Protein AF-A0A842YHB5-F1 (afdb_monomer)

Secondary structure (DSSP, 8-state):
--HHHHHHHHHHHHHHHHHHHHHHGGGSTTHHHHHHHHHHHHHHHHHHHHHHHHHHHHTT-TTSHHHHHH--TT--HHHHHHGGG-HHHHHHHHHHHHHHHHHHHHHHHHTT---HHHHHHHHHHHHHHHHHHHHHHHHS--

Foldseek 3Di:
DDLLVVLQVQLLVLLQVLLVLLVCVVVDDPSLVSSLVSLVSSQVSLVVSLVVLLVCLVVQVVVDVLNVVQDDPPDDPVSSVVSCCPDLVSVLSVLSNVLSVVLNVLSVVCPPVPDSVSSVVSSVSSVVSSVVSVVSVVVVPD

Nearest PDB structures (foldseek):
  6zmq-assembly1_A  TM=8.550E-01  e=1.430E-02  Thermus thermophilus HB27
  8tn1-assembly1_B  TM=4.504E-01  e=2.612E+00  synthetic construct
  8tn6-assembly1_C 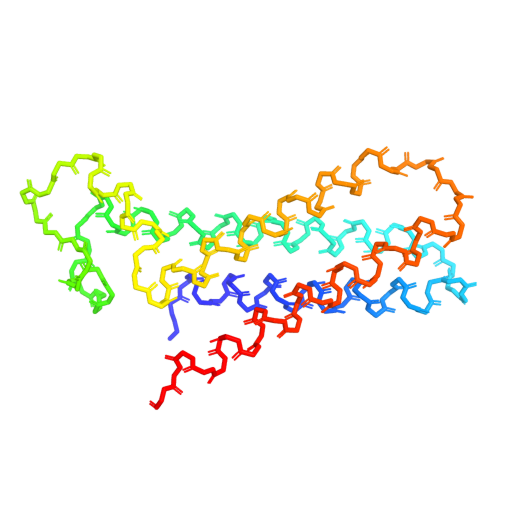 TM=4.687E-01  e=7.630E+00  synthetic construct

Radius of gyration: 16.78 Å; Cα contacts (8 Å, |Δi|>4): 148; chains: 1; bounding box: 41×29×51 Å

pLDDT: mean 88.19, std 8.68, range [39.5, 97.62]

Mean predicted aligned error: 4.81 Å

Sequence (142 aa):
MDIGTILLIAAIGAGILDTIILLVGPRLENYDRYSFITSLTSFFTSVGALLWMGTLIFMNQFQYEYITQVTNVEASWLLKISALWAGQSGSLVFWTFLSFTIYFGYRLVSRGYEDDKLVYRASILMGMASVLIAVNALIADP

Solvent-accessible surface area (backbone atoms only — not comparable to full-atom values): 7455 Å² total; per-residue (Å²): 134,56,73,38,57,54,25,42,51,50,12,45,52,25,28,48,51,23,21,51,38,45,73,51,21,96,79,43,87,68,29,68,61,55,29,51,52,25,37,50,48,15,28,54,26,17,48,49,19,43,50,47,53,45,51,40,54,77,65,63,47,60,88,39,69,71,41,56,74,57,52,62,92,86,54,52,73,69,54,57,56,53,34,52,47,38,66,70,71,25,32,51,44,41,52,50,28,52,54,34,46,54,49,40,53,49,52,64,72,47,58,91,61,93,43,74,68,57,48,53,51,49,25,51,55,39,37,52,51,33,49,55,51,51,52,51,56,62,64,70,64,126

Structure (mmCIF, N/CA/C/O backbone):
data_AF-A0A842YHB5-F1
#
_entry.id   AF-A0A842YHB5-F1
#
loop_
_atom_site.group_PDB
_atom_s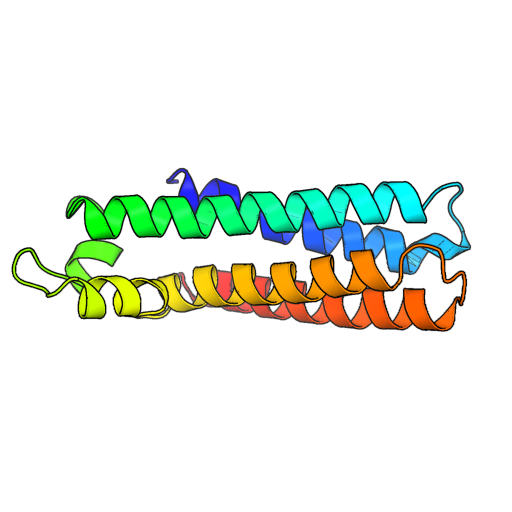ite.id
_atom_site.type_symbol
_atom_site.label_atom_id
_atom_site.label_alt_id
_atom_site.label_comp_id
_atom_site.label_asym_id
_atom_site.label_entity_id
_atom_site.label_seq_id
_atom_site.pdbx_PDB_ins_code
_atom_site.Cartn_x
_atom_site.Cartn_y
_atom_site.Cartn_z
_atom_site.occupancy
_atom_site.B_iso_or_equiv
_atom_site.auth_seq_id
_atom_site.auth_comp_id
_atom_site.auth_asym_id
_atom_site.auth_atom_id
_atom_site.pdbx_PDB_model_num
ATOM 1 N N . MET A 1 1 ? -18.422 -8.917 -0.692 1.00 61.88 1 MET A N 1
ATOM 2 C CA . MET A 1 1 ? -17.167 -8.186 -0.960 1.00 61.88 1 MET A CA 1
ATOM 3 C C . MET A 1 1 ? -17.441 -6.715 -0.745 1.00 61.88 1 MET A C 1
ATOM 5 O O . MET A 1 1 ? -18.375 -6.199 -1.348 1.00 61.88 1 MET A O 1
ATOM 9 N N . ASP A 1 2 ? -16.709 -6.077 0.158 1.00 85.88 2 ASP A N 1
ATOM 10 C CA . ASP A 1 2 ? -16.810 -4.638 0.391 1.00 85.88 2 ASP A CA 1
ATOM 11 C C . ASP A 1 2 ? -15.948 -3.863 -0.627 1.00 85.88 2 ASP A C 1
ATOM 13 O O . ASP A 1 2 ? -15.119 -4.434 -1.342 1.00 85.88 2 ASP A O 1
ATOM 17 N N . ILE A 1 3 ? -16.156 -2.548 -0.717 1.00 89.94 3 ILE A N 1
ATOM 18 C CA . ILE A 1 3 ? -15.405 -1.682 -1.639 1.00 89.94 3 ILE A CA 1
ATOM 19 C C . ILE A 1 3 ? -13.903 -1.713 -1.317 1.00 89.94 3 ILE A C 1
ATOM 21 O O . ILE A 1 3 ? -13.084 -1.721 -2.236 1.00 89.94 3 ILE A O 1
ATOM 25 N N . GLY A 1 4 ? -13.536 -1.796 -0.033 1.00 89.56 4 GLY A N 1
ATOM 26 C CA . GLY A 1 4 ? -12.145 -1.890 0.411 1.00 89.56 4 GLY A CA 1
ATOM 27 C C . GLY A 1 4 ? -11.426 -3.110 -0.159 1.00 89.56 4 GLY A C 1
ATOM 28 O O . GLY A 1 4 ? -10.348 -2.966 -0.736 1.00 89.56 4 GLY A O 1
ATOM 29 N N . THR A 1 5 ? -12.046 -4.290 -0.092 1.00 89.00 5 THR A N 1
ATOM 30 C CA . THR A 1 5 ? -11.478 -5.524 -0.658 1.00 89.00 5 THR A CA 1
ATOM 31 C C . THR A 1 5 ? -11.315 -5.431 -2.173 1.00 89.00 5 THR A C 1
ATOM 33 O O . THR A 1 5 ? -10.283 -5.835 -2.704 1.00 89.00 5 THR A O 1
ATOM 36 N N . ILE A 1 6 ? -12.290 -4.859 -2.891 1.00 92.38 6 ILE A N 1
ATOM 37 C CA . ILE A 1 6 ? -12.199 -4.687 -4.352 1.00 92.38 6 ILE A CA 1
ATOM 38 C C . ILE A 1 6 ? -11.009 -3.791 -4.718 1.00 92.38 6 ILE A C 1
ATOM 40 O O . ILE A 1 6 ? -10.242 -4.117 -5.625 1.00 92.38 6 ILE A O 1
ATOM 44 N N . LEU A 1 7 ? -10.832 -2.683 -3.996 1.00 94.12 7 LEU A N 1
ATOM 45 C CA . LEU A 1 7 ? -9.710 -1.767 -4.194 1.00 94.12 7 LEU A CA 1
ATOM 46 C C . LEU A 1 7 ? -8.366 -2.435 -3.878 1.00 94.12 7 LEU A C 1
ATOM 48 O O . LEU A 1 7 ? -7.408 -2.252 -4.626 1.00 94.12 7 LEU A O 1
ATOM 52 N N . LEU A 1 8 ? -8.301 -3.253 -2.826 1.00 91.62 8 LEU A N 1
ATOM 53 C CA . LEU A 1 8 ? -7.093 -3.997 -2.473 1.00 91.62 8 LEU A CA 1
ATOM 54 C C . LEU A 1 8 ? -6.722 -5.034 -3.547 1.00 91.62 8 LEU A C 1
ATOM 56 O O . LEU A 1 8 ? -5.566 -5.102 -3.962 1.00 91.62 8 LEU A O 1
ATOM 60 N N . ILE A 1 9 ? -7.699 -5.794 -4.052 1.00 91.81 9 ILE A N 1
ATOM 61 C CA . ILE A 1 9 ? -7.493 -6.756 -5.147 1.00 91.81 9 ILE A CA 1
ATOM 62 C C . ILE A 1 9 ? -7.022 -6.036 -6.413 1.00 91.81 9 ILE A C 1
ATOM 64 O O . ILE A 1 9 ? -6.076 -6.486 -7.060 1.00 91.81 9 ILE A O 1
ATOM 68 N N . ALA A 1 10 ? -7.638 -4.901 -6.752 1.00 93.94 10 ALA A N 1
ATOM 69 C CA . ALA A 1 10 ? -7.216 -4.088 -7.888 1.00 93.94 10 ALA A CA 1
ATOM 70 C C . ALA A 1 10 ? -5.771 -3.587 -7.725 1.00 93.94 10 ALA A C 1
ATOM 72 O O . ALA A 1 10 ? -5.010 -3.608 -8.694 1.00 93.94 10 ALA A O 1
ATOM 73 N N . ALA A 1 11 ? -5.373 -3.205 -6.507 1.00 93.44 11 ALA A N 1
ATOM 74 C CA . ALA A 1 11 ? -4.018 -2.757 -6.215 1.00 93.44 11 ALA A CA 1
ATOM 75 C C . ALA A 1 11 ? -2.984 -3.864 -6.441 1.00 93.44 11 ALA A C 1
ATOM 77 O O . ALA A 1 11 ? -2.000 -3.662 -7.154 1.00 93.44 11 ALA A O 1
ATOM 78 N N . ILE A 1 12 ? -3.236 -5.048 -5.877 1.00 91.81 12 ILE A N 1
ATOM 79 C CA . ILE A 1 12 ? -2.360 -6.217 -6.016 1.00 91.81 12 ILE A CA 1
ATOM 80 C C . ILE A 1 12 ? -2.293 -6.659 -7.481 1.00 91.81 12 ILE A C 1
ATOM 82 O O . ILE A 1 12 ? -1.205 -6.866 -8.013 1.00 91.81 12 ILE A O 1
ATOM 86 N N . GLY A 1 13 ? -3.441 -6.748 -8.160 1.00 93.06 13 GLY A N 1
ATOM 87 C CA . GLY A 1 13 ? -3.512 -7.122 -9.571 1.00 93.06 13 GLY A CA 1
ATOM 88 C C . GLY A 1 13 ? -2.721 -6.170 -10.468 1.00 93.06 13 GLY A C 1
ATOM 89 O O . GLY A 1 13 ? -1.931 -6.620 -11.297 1.00 93.06 13 GLY A O 1
ATOM 90 N N . ALA A 1 14 ? -2.860 -4.858 -10.261 1.00 94.31 14 ALA A N 1
ATOM 91 C CA . ALA A 1 14 ? -2.082 -3.858 -10.987 1.00 94.31 14 ALA A CA 1
ATOM 92 C C . ALA A 1 14 ? -0.573 -3.963 -10.699 1.00 94.31 14 ALA A C 1
ATOM 94 O O . ALA A 1 14 ? 0.225 -3.824 -11.624 1.00 94.31 14 ALA A O 1
ATOM 95 N N . GLY A 1 15 ? -0.171 -4.269 -9.460 1.00 92.38 15 GLY A N 1
ATOM 96 C CA . GLY A 1 15 ? 1.239 -4.469 -9.112 1.00 92.38 15 GLY A CA 1
ATOM 97 C C . GLY A 1 15 ? 1.861 -5.732 -9.715 1.00 92.38 15 GLY A C 1
ATOM 98 O O . GLY A 1 15 ? 3.004 -5.710 -10.182 1.00 92.38 15 GLY A O 1
ATOM 99 N N . ILE A 1 16 ? 1.092 -6.820 -9.806 1.00 92.38 16 ILE A N 1
ATOM 100 C CA . ILE A 1 16 ? 1.510 -8.037 -10.516 1.00 92.38 16 ILE A CA 1
ATOM 101 C C . ILE A 1 16 ? 1.673 -7.745 -12.012 1.00 92.38 16 ILE A C 1
ATOM 103 O O . ILE A 1 16 ? 2.686 -8.123 -12.602 1.00 92.38 16 ILE A O 1
ATOM 107 N N . LEU A 1 17 ? 0.717 -7.038 -12.623 1.00 93.06 17 LEU A N 1
ATOM 108 C CA . LEU A 1 17 ? 0.814 -6.630 -14.027 1.00 93.06 17 LEU A CA 1
ATOM 109 C C . LEU A 1 17 ? 2.042 -5.750 -14.277 1.00 93.06 17 LEU A C 1
ATOM 111 O O . LEU A 1 17 ? 2.772 -5.994 -15.235 1.00 93.06 17 LEU A O 1
ATOM 115 N N . ASP A 1 18 ? 2.312 -4.786 -13.397 1.00 92.38 18 ASP A N 1
ATOM 116 C CA . ASP A 1 18 ? 3.500 -3.935 -13.476 1.00 92.38 18 ASP A CA 1
ATOM 117 C C . ASP A 1 18 ? 4.802 -4.750 -13.427 1.00 92.38 18 ASP A C 1
ATOM 119 O O . ASP A 1 18 ? 5.707 -4.560 -14.240 1.00 92.38 18 ASP A O 1
ATOM 123 N N . THR A 1 19 ? 4.860 -5.734 -12.528 1.00 90.69 19 THR A N 1
ATOM 124 C CA . THR A 1 19 ? 5.990 -6.666 -12.423 1.00 90.69 19 THR A CA 1
ATOM 125 C C . THR A 1 19 ? 6.217 -7.408 -13.741 1.00 90.69 19 THR A C 1
ATOM 127 O O . THR A 1 19 ? 7.346 -7.479 -14.225 1.00 90.69 19 THR A O 1
ATOM 130 N N . ILE A 1 20 ? 5.150 -7.933 -14.351 1.00 90.88 20 ILE A N 1
ATOM 131 C CA . ILE A 1 20 ? 5.227 -8.643 -15.636 1.00 90.88 20 ILE A CA 1
ATOM 132 C C . ILE A 1 20 ? 5.713 -7.700 -16.743 1.00 90.88 20 ILE A C 1
ATOM 134 O O . ILE A 1 20 ? 6.606 -8.069 -17.507 1.00 90.88 20 ILE A O 1
ATOM 138 N N . ILE A 1 21 ? 5.172 -6.478 -16.811 1.00 90.50 21 ILE A N 1
ATOM 139 C CA . ILE A 1 21 ? 5.576 -5.475 -17.804 1.00 90.50 21 ILE A CA 1
ATOM 140 C C . ILE A 1 21 ? 7.064 -5.161 -17.673 1.00 90.50 21 ILE A C 1
ATOM 142 O O . ILE A 1 21 ? 7.743 -5.091 -18.688 1.00 90.50 21 ILE A O 1
ATOM 146 N N . LEU A 1 22 ? 7.596 -5.014 -16.459 1.00 88.44 22 LEU A N 1
ATOM 147 C CA . LEU A 1 22 ? 9.016 -4.716 -16.261 1.00 88.44 22 LEU A CA 1
ATOM 148 C C . LEU A 1 22 ? 9.932 -5.908 -16.564 1.00 88.44 22 LEU A C 1
ATOM 150 O O . LEU A 1 22 ? 11.022 -5.712 -17.096 1.00 88.44 22 LEU A O 1
ATOM 154 N N . LEU A 1 23 ? 9.493 -7.140 -16.288 1.00 87.19 23 LEU A N 1
ATOM 155 C CA . LEU A 1 23 ? 10.252 -8.352 -16.624 1.00 87.19 23 LEU A CA 1
ATOM 156 C C . LEU A 1 23 ? 10.348 -8.583 -18.138 1.00 87.19 23 LEU A C 1
ATOM 158 O O . LEU A 1 23 ? 11.376 -9.041 -18.637 1.00 87.19 23 LEU A O 1
ATOM 162 N N . VAL A 1 24 ? 9.277 -8.277 -18.874 1.00 86.69 24 VAL A N 1
ATOM 163 C CA . VAL A 1 24 ? 9.228 -8.404 -20.342 1.00 86.69 24 VAL A CA 1
ATOM 164 C C . VAL A 1 24 ? 9.686 -7.111 -21.035 1.00 86.69 24 VAL A C 1
ATOM 166 O O . VAL A 1 24 ? 10.022 -7.129 -22.218 1.00 86.69 24 VAL A O 1
ATOM 169 N N . GLY A 1 25 ? 9.756 -6.006 -20.292 1.00 76.56 25 GLY A N 1
ATOM 170 C CA . GLY A 1 25 ? 9.909 -4.625 -20.751 1.00 76.56 25 GLY A CA 1
ATOM 171 C C . GLY A 1 25 ? 10.996 -4.373 -21.790 1.00 76.5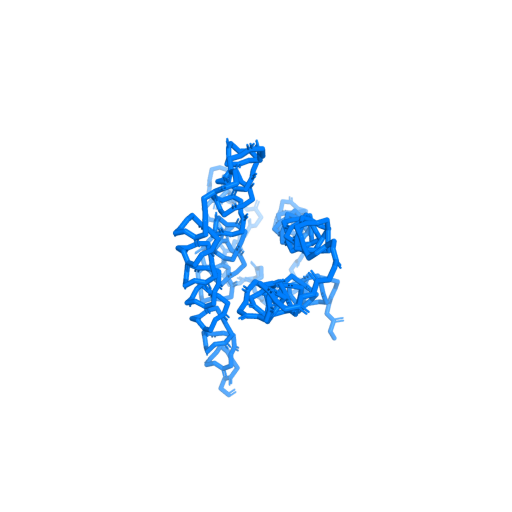6 25 GLY A C 1
ATOM 172 O O . GLY A 1 25 ? 10.681 -3.758 -22.806 1.00 76.56 25 GLY A O 1
ATOM 173 N N . PRO A 1 26 ? 12.219 -4.926 -21.654 1.00 72.12 26 PRO A N 1
ATOM 174 C CA . PRO A 1 26 ? 13.267 -4.764 -22.667 1.00 72.12 26 PRO A CA 1
ATOM 175 C C . PRO A 1 26 ? 12.892 -5.280 -24.070 1.00 72.12 26 PRO A C 1
ATOM 177 O O . PRO A 1 26 ? 13.601 -5.017 -25.036 1.00 72.12 26 PRO A O 1
ATOM 180 N N . ARG A 1 27 ? 11.798 -6.045 -24.197 1.00 77.69 27 ARG A N 1
ATOM 181 C CA . ARG A 1 27 ? 11.278 -6.609 -25.454 1.00 77.69 27 ARG A CA 1
ATOM 182 C C . ARG A 1 27 ? 10.008 -5.912 -25.959 1.00 77.69 27 ARG A C 1
ATOM 184 O O . ARG A 1 27 ? 9.490 -6.311 -26.998 1.00 77.69 27 ARG A O 1
ATOM 191 N N . LEU A 1 28 ? 9.477 -4.931 -25.226 1.00 77.81 28 LEU A N 1
ATOM 192 C CA . LEU A 1 28 ? 8.207 -4.262 -25.518 1.00 77.81 28 LEU A CA 1
ATOM 193 C C . LEU A 1 28 ? 8.431 -2.782 -25.825 1.00 77.81 28 LEU A C 1
ATOM 195 O O . LEU A 1 28 ? 9.071 -2.056 -25.067 1.00 77.81 28 LEU A O 1
ATOM 199 N N . GLU A 1 29 ? 7.834 -2.307 -26.913 1.00 80.75 29 GLU A N 1
ATOM 200 C CA . GLU A 1 29 ? 7.824 -0.882 -27.225 1.00 80.75 29 GLU A CA 1
ATOM 201 C C . GLU A 1 29 ? 6.971 -0.124 -26.191 1.00 80.75 29 GLU A C 1
ATOM 203 O O . GLU A 1 29 ? 5.867 -0.550 -25.843 1.00 80.75 29 GLU A O 1
ATOM 208 N N . ASN A 1 30 ? 7.468 1.012 -25.692 1.00 84.50 30 ASN A N 1
ATOM 209 C CA . ASN A 1 30 ? 6.781 1.863 -24.708 1.00 84.50 30 ASN A CA 1
ATOM 210 C C . ASN A 1 30 ? 6.469 1.200 -23.345 1.00 84.50 30 ASN A C 1
ATOM 212 O O . ASN A 1 30 ? 5.571 1.663 -22.634 1.00 84.50 30 ASN A O 1
ATOM 216 N N . TYR A 1 31 ? 7.204 0.154 -22.944 1.00 86.75 31 TYR A N 1
ATOM 217 C CA . TYR A 1 31 ? 6.973 -0.547 -21.669 1.00 86.75 31 TYR A CA 1
ATOM 218 C C . TYR A 1 31 ? 7.014 0.381 -20.444 1.00 86.75 31 TYR A C 1
ATOM 220 O O . TYR A 1 31 ? 6.231 0.189 -19.515 1.00 86.75 31 TYR A O 1
ATOM 228 N N . ASP A 1 32 ? 7.866 1.414 -20.455 1.00 85.69 32 ASP A N 1
ATOM 229 C CA . ASP A 1 32 ? 7.981 2.369 -19.348 1.00 85.69 32 ASP A CA 1
ATOM 230 C C . ASP A 1 32 ? 6.657 3.097 -19.079 1.00 85.69 32 ASP A C 1
ATOM 232 O O . ASP A 1 32 ? 6.232 3.232 -17.931 1.00 85.69 32 ASP A O 1
ATOM 236 N N . ARG A 1 33 ? 5.941 3.488 -20.143 1.00 88.38 33 ARG A N 1
ATOM 237 C CA . ARG A 1 33 ? 4.635 4.146 -20.027 1.00 88.38 33 ARG A CA 1
ATOM 238 C C . ARG A 1 33 ? 3.590 3.207 -19.440 1.00 88.38 33 ARG A C 1
ATOM 240 O O . ARG A 1 33 ? 2.824 3.629 -18.575 1.00 88.38 33 ARG A O 1
ATOM 247 N N . TYR A 1 34 ? 3.541 1.961 -19.910 1.00 90.75 34 TYR A N 1
ATOM 248 C CA . TYR A 1 34 ? 2.594 0.973 -19.394 1.00 90.75 34 TYR A CA 1
ATOM 249 C C . TYR A 1 34 ? 2.871 0.661 -17.924 1.00 90.75 34 TYR A C 1
ATOM 251 O O . TYR A 1 34 ? 1.945 0.738 -17.122 1.00 90.75 34 TYR A O 1
ATOM 259 N N . SER A 1 35 ? 4.139 0.436 -17.569 1.00 90.06 35 SER A N 1
ATOM 260 C CA . SER A 1 35 ? 4.571 0.224 -16.185 1.00 90.06 35 SER A CA 1
ATOM 261 C C . SER A 1 35 ? 4.236 1.422 -15.287 1.00 90.06 35 SER A C 1
ATOM 263 O O . SER A 1 35 ? 3.727 1.296 -14.170 1.00 90.06 35 SER A O 1
ATOM 265 N N . PHE A 1 36 ? 4.451 2.641 -15.783 1.00 90.62 36 PHE A N 1
ATOM 266 C CA . PHE A 1 36 ? 4.094 3.842 -15.039 1.00 90.62 36 PHE A CA 1
ATOM 267 C C . PHE A 1 36 ? 2.585 3.926 -14.766 1.00 90.62 36 PHE A C 1
ATOM 269 O O . PHE A 1 36 ? 2.177 4.267 -13.660 1.00 90.62 36 PHE A O 1
ATOM 276 N N . ILE A 1 37 ? 1.742 3.589 -15.746 1.00 93.50 37 ILE A N 1
ATOM 277 C CA . ILE A 1 37 ? 0.285 3.582 -15.561 1.00 93.50 37 ILE A CA 1
ATOM 278 C C . ILE A 1 37 ? -0.127 2.501 -14.558 1.00 93.50 37 ILE A C 1
ATOM 280 O O . ILE A 1 37 ? -0.897 2.794 -13.649 1.00 93.50 37 ILE A O 1
ATOM 284 N N . THR A 1 38 ? 0.399 1.279 -14.668 1.00 93.69 38 THR A N 1
ATOM 285 C CA . THR A 1 38 ? 0.053 0.186 -13.747 1.00 93.69 38 THR A CA 1
ATOM 286 C C . THR A 1 38 ? 0.512 0.459 -12.317 1.00 93.69 38 THR A C 1
ATOM 288 O O . THR A 1 38 ? -0.264 0.245 -11.386 1.00 93.69 38 THR A O 1
ATOM 291 N N . SER A 1 39 ? 1.711 1.018 -12.129 1.00 92.62 39 SER A N 1
ATOM 292 C CA . SER A 1 39 ? 2.213 1.434 -10.809 1.00 92.62 39 SER A CA 1
ATOM 293 C C . SER A 1 39 ? 1.410 2.592 -10.197 1.00 92.62 39 SER A C 1
ATOM 295 O O . SER A 1 39 ? 1.150 2.612 -8.991 1.00 92.62 39 SER A O 1
ATOM 297 N N . LEU A 1 40 ? 0.949 3.535 -11.025 1.00 95.44 40 LEU A N 1
ATOM 298 C CA . LEU A 1 40 ? 0.031 4.597 -10.612 1.00 95.44 40 LEU A CA 1
ATOM 299 C C . LEU A 1 40 ? -1.322 4.020 -10.171 1.00 95.44 40 LEU A C 1
ATOM 301 O O . LEU A 1 40 ? -1.872 4.422 -9.144 1.00 95.44 40 LEU A O 1
ATOM 305 N N . THR A 1 41 ? -1.856 3.060 -10.932 1.00 96.31 41 THR A N 1
ATOM 306 C CA . THR A 1 41 ? -3.106 2.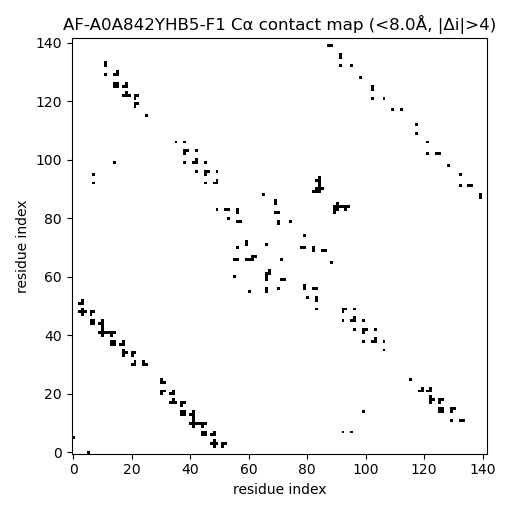370 -10.602 1.00 96.31 41 THR A CA 1
ATOM 307 C C . THR A 1 41 ? -2.987 1.605 -9.287 1.00 96.31 41 THR A C 1
ATOM 309 O O . THR A 1 41 ? -3.869 1.761 -8.440 1.00 96.31 41 THR A O 1
ATOM 312 N N . SER A 1 42 ? -1.909 0.839 -9.069 1.00 94.75 42 SER A N 1
ATOM 313 C CA . SER A 1 42 ? -1.694 0.115 -7.806 1.00 94.75 42 SER A CA 1
ATOM 314 C C . SER A 1 42 ? -1.595 1.064 -6.613 1.00 94.75 42 SER A C 1
ATOM 316 O O . SER A 1 42 ? -2.175 0.809 -5.559 1.00 94.75 42 SER A O 1
ATOM 318 N N . PHE A 1 43 ? -0.928 2.208 -6.794 1.00 95.75 43 PHE A N 1
ATOM 319 C CA . PHE A 1 43 ? -0.840 3.239 -5.767 1.00 95.75 43 PHE A CA 1
ATOM 320 C C . PHE A 1 43 ? -2.223 3.797 -5.400 1.00 95.75 43 PHE A C 1
ATOM 322 O O . PHE A 1 43 ? -2.643 3.667 -4.252 1.00 95.75 43 PHE A O 1
ATOM 329 N N . PHE A 1 44 ? -2.976 4.355 -6.353 1.00 97.62 44 PHE A N 1
ATOM 330 C CA . PHE A 1 44 ? -4.255 5.005 -6.036 1.00 97.62 44 PHE A CA 1
ATOM 331 C C . PHE A 1 44 ? -5.314 4.050 -5.490 1.00 97.62 44 PHE A C 1
ATOM 333 O O . PHE A 1 44 ? -6.078 4.424 -4.601 1.00 97.62 44 PHE A O 1
ATOM 340 N N . THR A 1 45 ? -5.361 2.819 -5.993 1.00 96.38 45 THR A N 1
ATOM 341 C CA . THR A 1 45 ? -6.296 1.808 -5.482 1.00 96.38 45 THR A CA 1
ATOM 342 C C . THR A 1 45 ? -5.938 1.387 -4.054 1.00 96.38 45 THR A C 1
ATOM 344 O O . THR A 1 45 ? -6.835 1.297 -3.219 1.00 96.38 45 THR A O 1
ATOM 347 N N . SER A 1 46 ? -4.648 1.263 -3.713 1.00 95.56 46 SER A N 1
ATOM 348 C CA . SER A 1 46 ? -4.219 1.000 -2.328 1.00 95.56 46 SER A CA 1
ATOM 349 C C . SER A 1 46 ? -4.506 2.162 -1.369 1.00 95.56 46 SER A C 1
ATOM 351 O O . SER A 1 46 ? -4.961 1.936 -0.248 1.00 95.56 46 SER A O 1
ATOM 353 N N . VAL A 1 47 ? -4.332 3.410 -1.823 1.00 97.31 47 VAL A N 1
ATOM 354 C CA . VAL A 1 47 ? -4.740 4.611 -1.074 1.00 97.31 47 VAL A CA 1
ATOM 355 C C . VAL A 1 47 ? -6.248 4.594 -0.839 1.00 97.31 47 VAL A C 1
ATOM 357 O O . VAL A 1 47 ? -6.700 4.823 0.280 1.00 97.31 47 VAL A O 1
ATOM 360 N N . GLY A 1 48 ? -7.030 4.280 -1.874 1.00 96.44 48 GLY A N 1
ATOM 361 C CA . GLY A 1 48 ? -8.480 4.160 -1.772 1.00 96.44 48 GLY A CA 1
ATOM 362 C C . GLY A 1 48 ? -8.913 3.104 -0.754 1.00 96.44 48 GLY A C 1
ATOM 363 O O . GLY A 1 48 ? -9.805 3.374 0.045 1.00 96.44 48 GLY A O 1
ATOM 364 N N . ALA A 1 49 ? -8.259 1.937 -0.733 1.00 95.31 49 ALA A N 1
ATOM 365 C CA . ALA A 1 49 ? -8.538 0.879 0.238 1.00 95.31 49 ALA A CA 1
ATOM 366 C C . ALA A 1 49 ? -8.261 1.335 1.683 1.00 95.31 49 ALA A C 1
ATOM 368 O O . ALA A 1 49 ? -9.105 1.145 2.560 1.00 95.31 49 ALA A O 1
ATOM 369 N N . LEU A 1 50 ? -7.122 1.998 1.924 1.00 96.19 50 LEU A N 1
ATOM 370 C CA . LEU A 1 50 ? -6.781 2.530 3.247 1.00 96.19 50 LEU A CA 1
ATOM 371 C C . LEU A 1 50 ? -7.762 3.622 3.693 1.00 96.19 50 LEU A C 1
ATOM 373 O O . LEU A 1 50 ? -8.217 3.614 4.836 1.00 96.19 50 LEU A O 1
ATOM 377 N N . LEU A 1 51 ? -8.101 4.553 2.797 1.00 96.62 51 LEU A N 1
ATOM 378 C CA . LEU A 1 51 ? -9.050 5.625 3.092 1.00 96.62 51 LEU A CA 1
ATOM 379 C C . LEU A 1 51 ? -10.445 5.072 3.375 1.00 96.62 51 LEU A C 1
ATOM 381 O O . LEU A 1 51 ? -11.077 5.525 4.322 1.00 96.62 51 LEU A O 1
ATOM 385 N N . TRP A 1 52 ? -10.901 4.079 2.609 1.00 95.69 52 TRP A N 1
ATOM 386 C CA . TRP A 1 52 ? -12.163 3.389 2.866 1.00 95.69 52 TRP A CA 1
ATOM 387 C C . TRP A 1 52 ? -12.176 2.741 4.252 1.00 95.69 52 TRP A C 1
ATOM 389 O O . TRP A 1 52 ? -13.100 2.955 5.029 1.00 95.69 52 TRP A O 1
ATOM 399 N N . MET A 1 53 ? -11.126 2.007 4.619 1.00 94.69 53 MET A N 1
ATOM 400 C CA . MET A 1 53 ? -11.041 1.416 5.956 1.00 94.69 53 MET A CA 1
ATOM 401 C C . MET A 1 53 ? -11.033 2.490 7.053 1.00 94.69 53 MET A C 1
ATOM 403 O O . MET A 1 53 ? -11.738 2.368 8.055 1.00 94.69 53 MET A O 1
ATOM 407 N N . GLY A 1 54 ? -10.292 3.578 6.840 1.00 95.06 54 GLY A N 1
ATOM 408 C CA . GLY A 1 54 ? -10.263 4.714 7.751 1.00 95.06 54 GLY A CA 1
ATOM 409 C C . GLY A 1 54 ? -11.630 5.363 7.932 1.00 95.06 54 GLY A C 1
ATOM 410 O O . GLY A 1 54 ? -12.053 5.565 9.068 1.00 95.06 54 GLY A O 1
ATOM 411 N N . THR A 1 55 ? -12.363 5.649 6.852 1.00 95.25 55 THR A N 1
ATOM 412 C CA . THR A 1 55 ? -13.701 6.250 6.966 1.00 95.25 55 THR A CA 1
ATOM 413 C C . THR A 1 55 ? -14.631 5.359 7.774 1.00 95.25 55 THR A C 1
ATOM 415 O O . THR A 1 55 ? -15.321 5.865 8.657 1.00 95.25 55 THR A O 1
ATOM 418 N N . LEU A 1 56 ? -14.599 4.042 7.558 1.00 94.50 56 LEU A N 1
ATOM 419 C CA . LEU A 1 56 ? -15.423 3.117 8.324 1.00 94.50 56 LEU A CA 1
ATOM 420 C C . LEU A 1 56 ? -15.056 3.104 9.823 1.00 94.50 56 LEU A C 1
ATOM 422 O O . LEU A 1 56 ? -15.958 3.132 10.665 1.00 94.50 56 LEU A O 1
ATOM 426 N N . ILE A 1 57 ? -13.760 3.114 10.167 1.00 94.62 57 ILE A N 1
ATOM 427 C CA . ILE A 1 57 ? -13.273 3.181 11.559 1.00 94.62 57 ILE A CA 1
ATOM 428 C C . ILE A 1 57 ? -13.727 4.483 12.232 1.00 94.62 57 ILE A C 1
ATOM 430 O O . ILE A 1 57 ? -14.312 4.462 13.317 1.00 94.62 57 ILE A O 1
ATOM 434 N N . PHE A 1 58 ? -13.485 5.633 11.598 1.00 95.00 58 PHE A N 1
ATOM 435 C CA . PHE A 1 58 ? -13.811 6.937 12.183 1.00 95.00 58 PHE A CA 1
ATOM 436 C C . PHE A 1 58 ? -15.319 7.196 12.257 1.00 95.00 58 PHE A C 1
ATOM 438 O O . PHE A 1 58 ? -15.768 7.884 13.173 1.00 95.00 58 PHE A O 1
ATOM 445 N N . MET A 1 59 ? -16.103 6.607 11.351 1.00 94.75 59 MET A N 1
ATOM 446 C CA . MET A 1 59 ? -17.568 6.654 11.373 1.00 94.75 59 MET A CA 1
ATOM 447 C C . MET A 1 59 ? -18.205 5.560 12.240 1.00 94.75 59 MET A C 1
ATOM 449 O O . MET A 1 59 ? -19.428 5.439 12.230 1.00 94.75 59 MET A O 1
ATOM 453 N N . ASN A 1 60 ? -17.417 4.786 13.001 1.00 92.94 60 ASN A N 1
ATOM 454 C CA . ASN A 1 60 ? -17.914 3.753 13.914 1.00 92.94 60 ASN A CA 1
ATOM 455 C C . ASN A 1 60 ? -18.844 2.733 13.221 1.00 92.94 60 ASN A C 1
ATOM 457 O O . ASN A 1 60 ? -19.903 2.378 13.740 1.00 92.94 60 ASN A O 1
ATOM 461 N N . GLN A 1 61 ? -18.478 2.281 12.019 1.00 93.69 61 GLN A N 1
ATOM 462 C CA . GLN A 1 61 ? -19.299 1.369 11.219 1.00 93.69 61 GLN A CA 1
ATOM 463 C C . GLN A 1 61 ? -19.203 -0.079 11.729 1.00 93.69 61 GLN A C 1
ATOM 465 O O . GLN A 1 61 ? -18.664 -0.959 11.067 1.00 93.69 61 GLN A O 1
ATOM 470 N N . PHE A 1 62 ? -19.771 -0.352 12.903 1.00 91.38 62 PHE A N 1
ATOM 471 C CA . PHE A 1 62 ? -19.719 -1.658 13.582 1.00 91.38 62 PHE A CA 1
ATOM 472 C C . PHE A 1 62 ? -20.470 -2.799 12.874 1.00 91.38 62 PHE A C 1
ATOM 474 O O . PHE A 1 62 ? -20.477 -3.923 13.357 1.00 91.38 62 PHE A O 1
ATOM 481 N N . GLN A 1 63 ? -21.089 -2.534 11.723 1.00 91.12 63 GLN A N 1
ATOM 482 C CA . GLN A 1 63 ? -21.602 -3.581 10.835 1.00 91.12 63 GLN A CA 1
ATOM 483 C C . GLN A 1 63 ? -20.481 -4.420 10.194 1.00 91.12 63 GLN A C 1
ATOM 485 O O . GLN A 1 63 ? -20.734 -5.535 9.748 1.00 91.12 63 GLN A O 1
ATOM 490 N N . TYR A 1 64 ? -19.252 -3.895 10.145 1.00 89.12 64 TYR A N 1
ATOM 491 C CA . TYR A 1 64 ? -18.078 -4.633 9.689 1.00 89.12 64 TYR A CA 1
ATOM 492 C C . TYR A 1 64 ? -17.379 -5.281 10.884 1.00 89.12 64 TYR A C 1
ATOM 494 O O . TYR A 1 64 ? -16.949 -4.585 11.807 1.00 89.12 64 TYR A O 1
ATOM 502 N N . GLU A 1 65 ? -17.214 -6.603 10.832 1.00 89.69 65 GLU A N 1
ATOM 503 C CA . GLU A 1 65 ? -16.614 -7.397 11.910 1.00 89.69 65 GLU A CA 1
ATOM 504 C C . GLU A 1 65 ? -15.237 -6.862 12.323 1.00 89.69 65 GLU A C 1
ATOM 506 O O . GLU A 1 65 ? -14.994 -6.617 13.504 1.00 89.69 65 GLU A O 1
ATOM 511 N N . TYR A 1 66 ? -14.380 -6.558 11.346 1.00 90.19 66 TYR A N 1
ATOM 512 C CA . TYR A 1 66 ? -13.065 -5.969 11.588 1.00 90.19 66 TYR A CA 1
ATOM 513 C C . TYR A 1 66 ? -13.119 -4.761 12.540 1.00 90.19 66 TYR A C 1
ATOM 515 O O . TYR A 1 66 ? -12.337 -4.668 13.481 1.00 90.19 66 TYR A O 1
ATOM 523 N N . ILE A 1 67 ? -14.093 -3.864 12.358 1.00 91.69 67 ILE A N 1
ATOM 524 C CA . ILE A 1 67 ? -14.200 -2.606 13.112 1.00 91.69 67 ILE A CA 1
ATOM 525 C C . ILE A 1 67 ? -14.612 -2.870 14.554 1.00 91.69 67 ILE A C 1
ATOM 527 O O . ILE A 1 67 ? -14.074 -2.241 15.463 1.00 91.69 67 ILE A O 1
ATOM 531 N N . THR A 1 68 ? -15.509 -3.834 14.772 1.00 91.81 68 THR A N 1
ATOM 532 C CA . THR A 1 68 ? -15.904 -4.252 16.127 1.00 91.81 68 THR A CA 1
ATOM 533 C C . THR A 1 68 ? -14.756 -4.862 16.921 1.00 91.81 68 THR A C 1
ATOM 535 O O . THR A 1 68 ? -14.745 -4.760 18.144 1.00 91.81 68 THR A O 1
ATOM 538 N N . GLN A 1 69 ? -13.779 -5.464 16.239 1.00 91.44 69 GLN A N 1
ATOM 539 C CA . GLN A 1 69 ? -12.627 -6.089 16.881 1.00 91.44 69 GLN A CA 1
ATOM 540 C C . GLN A 1 69 ? -11.531 -5.077 17.243 1.00 91.44 69 GLN A C 1
ATOM 542 O O . GLN A 1 69 ? -10.839 -5.261 18.243 1.00 91.44 69 GLN A O 1
ATOM 547 N N . VAL A 1 70 ? -11.351 -4.017 16.445 1.00 92.44 70 VAL A N 1
ATOM 548 C CA . VAL A 1 70 ? -10.197 -3.105 16.582 1.00 92.44 70 VAL A CA 1
ATOM 549 C C . VAL A 1 70 ? -10.511 -1.761 17.240 1.00 92.44 70 VAL A C 1
ATOM 551 O O . VAL A 1 70 ? -9.586 -1.043 17.621 1.00 92.44 70 VAL A O 1
ATOM 554 N N . THR A 1 71 ? -11.782 -1.369 17.368 1.00 93.88 71 THR A N 1
ATOM 555 C CA . THR A 1 71 ? -12.148 -0.077 17.968 1.00 93.88 71 THR A CA 1
ATOM 556 C C . THR A 1 71 ? -13.525 -0.089 18.635 1.00 93.88 71 THR A C 1
ATOM 558 O O . THR A 1 71 ? -14.312 -1.016 18.473 1.00 93.88 71 THR A O 1
ATOM 561 N N . ASN A 1 72 ? -13.831 0.963 19.396 1.00 92.19 72 ASN A N 1
ATOM 562 C CA . ASN A 1 72 ? -15.136 1.188 20.017 1.00 92.19 72 ASN A CA 1
ATOM 563 C C . ASN A 1 72 ? -15.518 2.683 19.962 1.00 92.19 72 ASN A C 1
ATOM 565 O O . ASN A 1 72 ? -14.741 3.528 19.509 1.00 92.19 72 ASN A O 1
ATOM 569 N N . VAL A 1 73 ? -16.737 3.018 20.401 1.00 90.62 73 VAL A N 1
ATOM 570 C CA . VAL A 1 73 ? -17.267 4.396 20.335 1.00 90.62 73 VAL A CA 1
ATOM 571 C C . VAL A 1 73 ? -16.441 5.371 21.176 1.00 90.62 73 VAL A C 1
ATOM 573 O O . VAL A 1 73 ? -16.201 6.495 20.737 1.00 90.62 73 VAL A O 1
ATOM 576 N N . GLU A 1 74 ? -15.991 4.929 22.349 1.00 92.25 74 GLU A N 1
ATOM 577 C CA . GLU A 1 74 ? -15.263 5.733 23.340 1.00 92.25 74 GLU A CA 1
ATOM 578 C C . GLU A 1 74 ? -13.767 5.882 23.020 1.00 92.25 74 GLU A C 1
ATOM 580 O O . GLU A 1 74 ? -13.066 6.667 23.662 1.00 92.25 74 GLU A O 1
ATOM 585 N N . ALA A 1 75 ? -13.261 5.151 22.022 1.00 90.62 75 ALA A N 1
ATOM 586 C CA . ALA A 1 75 ? -11.860 5.177 21.646 1.00 90.62 75 ALA A CA 1
ATOM 587 C C . ALA A 1 75 ? -11.436 6.590 21.228 1.00 90.62 75 ALA A C 1
ATOM 589 O O . ALA A 1 75 ? -12.066 7.239 20.386 1.00 90.62 75 ALA A O 1
ATOM 590 N N . SER A 1 76 ? -10.316 7.050 21.789 1.00 93.50 76 SER A N 1
ATOM 591 C CA . SER A 1 76 ? -9.717 8.326 21.407 1.00 93.50 76 SER A CA 1
ATOM 592 C C . SER A 1 76 ? -9.307 8.320 19.931 1.00 93.50 76 SER A C 1
ATOM 594 O O . SER A 1 76 ? -9.034 7.272 19.338 1.00 93.50 76 SER A O 1
ATOM 596 N N . TRP A 1 77 ? -9.223 9.505 19.324 1.00 90.31 77 TRP A N 1
ATOM 597 C CA . TRP A 1 77 ? -8.880 9.633 17.904 1.00 90.31 77 TRP A CA 1
ATOM 598 C C . TRP A 1 77 ? -7.528 8.979 17.557 1.00 90.31 77 TRP A C 1
ATOM 600 O O . TRP A 1 77 ? -7.406 8.352 16.509 1.00 90.31 77 TRP A O 1
ATOM 610 N N . LEU A 1 78 ? -6.543 9.049 18.463 1.00 93.19 78 LEU A N 1
ATOM 611 C CA . LEU A 1 78 ? -5.233 8.407 18.303 1.00 93.19 78 LEU A CA 1
ATOM 612 C C . LEU A 1 78 ? -5.342 6.880 18.238 1.00 93.19 78 LEU A C 1
ATOM 614 O O . LEU A 1 78 ? -4.672 6.247 17.426 1.00 93.19 78 LEU A O 1
ATOM 618 N N . LEU A 1 79 ? -6.211 6.283 19.057 1.00 92.25 79 LEU A N 1
ATOM 619 C CA . LEU A 1 79 ? -6.433 4.837 19.032 1.00 92.25 79 LEU A CA 1
ATOM 620 C C . LEU A 1 79 ? -7.143 4.407 17.744 1.00 92.25 79 LEU A C 1
ATOM 622 O O . LEU A 1 79 ? -6.800 3.374 17.174 1.00 92.25 79 LEU A O 1
ATOM 626 N N . LYS A 1 80 ? -8.051 5.234 17.215 1.00 92.81 80 LYS A N 1
ATOM 627 C CA . LYS A 1 80 ? -8.668 5.000 15.898 1.00 92.81 80 LYS A CA 1
ATOM 628 C C . LYS A 1 80 ? -7.666 5.089 14.749 1.00 92.81 80 LYS A C 1
ATOM 630 O O . LYS A 1 80 ? -7.788 4.342 13.788 1.00 92.81 80 LYS A O 1
ATOM 635 N N . ILE A 1 81 ? -6.635 5.929 14.862 1.00 93.50 81 ILE A N 1
ATOM 636 C CA . ILE A 1 81 ?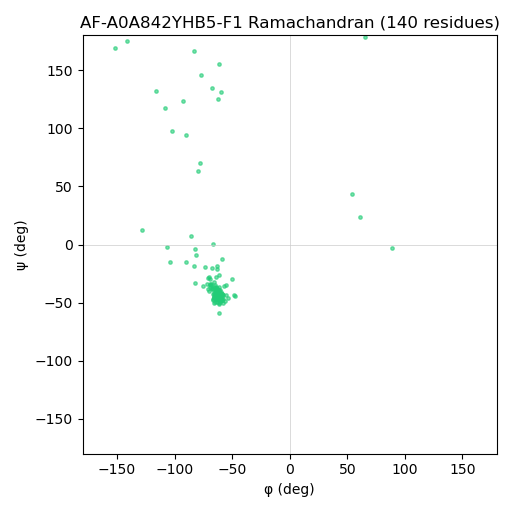 -5.512 5.899 13.915 1.00 93.50 81 ILE A CA 1
ATOM 637 C C . ILE A 1 81 ? -4.764 4.576 14.024 1.00 93.50 81 ILE A C 1
ATOM 639 O O . ILE A 1 81 ? -4.519 3.953 12.999 1.00 93.50 81 ILE A O 1
ATOM 643 N N . SER A 1 82 ? -4.454 4.113 15.239 1.00 93.06 82 SER A N 1
ATOM 644 C CA . SER A 1 82 ? -3.761 2.828 15.415 1.00 93.06 82 SER A CA 1
ATOM 645 C C . SER A 1 82 ? -4.548 1.629 14.892 1.00 93.06 82 SER A C 1
ATOM 647 O O . SER A 1 82 ? -3.960 0.646 14.444 1.00 93.06 82 SER A O 1
ATOM 649 N N . ALA A 1 83 ? -5.877 1.748 14.854 1.00 93.62 83 ALA A N 1
ATOM 650 C CA . ALA A 1 83 ? -6.738 0.757 14.238 1.00 93.62 83 ALA A CA 1
ATOM 651 C C . ALA A 1 83 ? -6.492 0.608 12.727 1.00 93.62 83 ALA A C 1
ATOM 653 O O . ALA A 1 83 ? -6.774 -0.454 12.201 1.00 93.62 83 ALA A O 1
ATOM 654 N N . LEU A 1 84 ? -5.897 1.587 12.027 1.00 93.00 84 LEU A N 1
ATOM 655 C CA . LEU A 1 84 ? -5.589 1.475 10.592 1.00 93.00 84 LEU A CA 1
ATOM 656 C C . LEU A 1 84 ? -4.580 0.371 10.251 1.00 93.00 84 LEU A C 1
ATOM 658 O O . LEU A 1 84 ? -4.485 -0.022 9.096 1.00 93.00 84 LEU A O 1
ATOM 662 N N . TRP A 1 85 ? -3.807 -0.114 11.219 1.00 94.56 85 TRP A N 1
ATOM 663 C CA . TRP A 1 85 ? -2.872 -1.227 11.024 1.00 94.56 85 TRP A CA 1
ATOM 664 C C . TRP A 1 85 ? -3.066 -2.334 12.067 1.00 94.56 85 TRP A C 1
ATOM 666 O O . TRP A 1 85 ? -2.230 -3.230 12.190 1.00 94.56 85 TRP A O 1
ATOM 676 N N . ALA A 1 86 ? -4.165 -2.288 12.823 1.00 92.19 86 ALA A N 1
ATOM 677 C CA . ALA A 1 86 ? -4.465 -3.279 13.845 1.00 92.19 86 ALA A CA 1
ATOM 678 C C . ALA A 1 86 ? -4.995 -4.578 13.228 1.00 92.19 86 ALA A C 1
ATOM 680 O O . ALA A 1 86 ? -5.734 -4.562 12.239 1.00 92.19 86 ALA A O 1
ATOM 681 N N . GLY A 1 87 ? -4.645 -5.704 13.852 1.00 88.88 87 GLY A N 1
ATOM 682 C CA . GLY A 1 87 ? -5.026 -7.034 13.383 1.00 88.88 87 GLY A CA 1
ATOM 683 C C . GLY A 1 87 ? -4.405 -7.400 12.031 1.00 88.88 87 GLY A C 1
ATOM 684 O O . GLY A 1 87 ? -3.690 -6.612 11.408 1.00 88.88 87 GLY A O 1
ATOM 685 N N . GLN A 1 88 ? -4.687 -8.618 11.570 1.00 87.25 88 GLN A N 1
ATOM 686 C CA . GLN A 1 88 ? -4.144 -9.125 10.310 1.00 87.25 88 GLN A CA 1
ATOM 687 C C . GLN A 1 88 ? -4.684 -8.344 9.104 1.00 87.25 88 GLN A C 1
ATOM 689 O O . GLN A 1 88 ? -3.897 -7.841 8.303 1.00 87.25 88 GLN A O 1
ATOM 694 N N . SER A 1 89 ? -6.006 -8.169 9.008 1.00 88.69 89 SER A N 1
ATOM 695 C CA . SER A 1 89 ? -6.648 -7.490 7.873 1.00 88.69 89 SER A CA 1
ATOM 696 C C . SER A 1 89 ? -6.254 -6.013 7.769 1.00 88.69 89 SER A C 1
ATOM 698 O O . SER A 1 89 ? -5.979 -5.524 6.675 1.00 88.69 89 SER A O 1
ATOM 700 N N . GLY A 1 90 ? -6.138 -5.311 8.902 1.00 90.50 90 GLY A N 1
ATOM 701 C CA . GLY A 1 90 ? -5.669 -3.922 8.925 1.00 90.50 90 GLY A CA 1
ATOM 702 C C . GLY A 1 90 ? -4.213 -3.791 8.519 1.00 90.50 90 GLY A C 1
ATOM 703 O O . GLY A 1 90 ? -3.873 -2.973 7.666 1.00 90.50 90 GLY A O 1
ATOM 704 N N . SER A 1 91 ? -3.351 -4.643 9.085 1.00 91.50 91 SER A N 1
ATOM 705 C 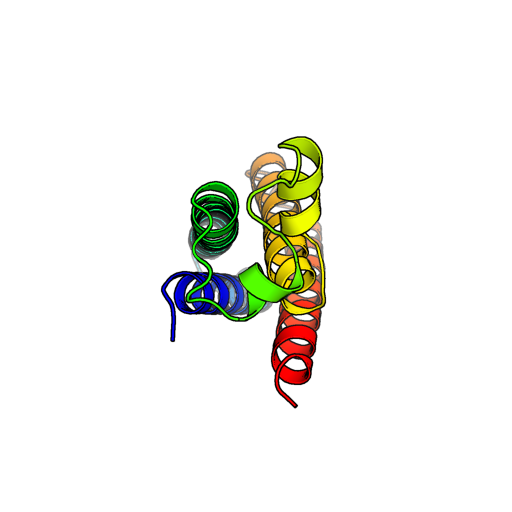CA . SER A 1 91 ? -1.946 -4.717 8.685 1.00 91.50 91 SER A CA 1
ATOM 706 C C . SER A 1 91 ? -1.804 -4.977 7.184 1.00 91.50 91 SER A C 1
ATOM 708 O O . SER A 1 91 ? -1.011 -4.305 6.531 1.00 91.50 91 SER A O 1
ATOM 710 N N . LEU A 1 92 ? -2.586 -5.891 6.605 1.00 91.62 92 LEU A N 1
ATOM 711 C CA . LEU A 1 92 ? -2.540 -6.186 5.173 1.00 91.62 92 LEU A CA 1
ATOM 712 C C . LEU A 1 92 ? -2.811 -4.936 4.323 1.00 91.62 92 LEU A C 1
ATOM 714 O O . LEU A 1 92 ? -2.017 -4.618 3.435 1.00 91.62 92 LEU A O 1
ATOM 718 N N . VAL A 1 93 ? -3.890 -4.201 4.611 1.00 92.69 93 VAL A N 1
ATOM 719 C CA . VAL A 1 93 ? -4.238 -2.968 3.884 1.00 92.69 93 VAL A CA 1
ATOM 720 C C . VAL A 1 93 ? -3.154 -1.905 4.069 1.00 92.69 93 VAL A C 1
ATOM 722 O O . VAL A 1 93 ? -2.687 -1.320 3.090 1.00 92.69 93 VAL A O 1
ATOM 725 N N . PHE A 1 94 ? -2.710 -1.689 5.309 1.00 93.94 94 PHE A N 1
ATOM 726 C CA . PHE A 1 94 ? -1.708 -0.679 5.643 1.00 93.94 94 PHE A CA 1
ATOM 727 C C . PHE A 1 94 ? -0.363 -0.932 4.957 1.00 93.94 94 PHE A C 1
ATOM 729 O O . PHE A 1 94 ? 0.181 -0.039 4.305 1.00 93.94 94 PHE A O 1
ATOM 736 N N . TRP A 1 95 ? 0.166 -2.152 5.062 1.00 91.69 95 TRP A N 1
ATOM 737 C CA . TRP A 1 95 ? 1.454 -2.495 4.464 1.00 91.69 95 TRP A CA 1
ATOM 738 C C . TRP A 1 95 ? 1.383 -2.519 2.940 1.00 91.69 95 TRP A C 1
ATOM 740 O O . TRP A 1 95 ? 2.330 -2.077 2.296 1.00 91.69 95 TRP A O 1
ATOM 750 N N . THR A 1 96 ? 0.249 -2.920 2.356 1.00 92.94 96 THR A N 1
ATOM 751 C CA . THR A 1 96 ? 0.036 -2.824 0.903 1.00 92.94 96 THR A CA 1
ATOM 752 C C . THR A 1 96 ? 0.118 -1.382 0.420 1.00 92.94 96 THR A C 1
ATOM 754 O O . THR A 1 96 ? 0.871 -1.076 -0.508 1.00 92.94 96 THR A O 1
ATOM 757 N N . PHE A 1 97 ? -0.607 -0.478 1.085 1.00 95.00 97 PHE A N 1
ATOM 758 C CA . PHE A 1 97 ? -0.537 0.954 0.810 1.00 95.00 97 PHE A CA 1
ATOM 759 C C . PHE A 1 97 ? 0.894 1.485 0.936 1.00 95.00 97 PHE A C 1
ATOM 761 O O . PHE A 1 97 ? 1.376 2.183 0.040 1.00 95.00 97 PHE A O 1
ATOM 768 N N . LEU A 1 98 ? 1.594 1.153 2.024 1.00 94.38 98 LEU A N 1
ATOM 769 C CA . LEU A 1 98 ? 2.936 1.669 2.268 1.00 94.38 98 LEU A CA 1
ATOM 770 C C . LEU A 1 98 ? 3.927 1.174 1.205 1.00 94.38 98 LEU A C 1
ATOM 772 O O . LEU A 1 98 ? 4.680 1.974 0.648 1.00 94.38 98 LEU A O 1
ATOM 776 N N . SER A 1 99 ? 3.900 -0.120 0.879 1.00 93.00 99 SER A N 1
ATOM 777 C CA . SER A 1 99 ? 4.766 -0.717 -0.140 1.00 93.00 99 SER A CA 1
ATOM 778 C C . SER A 1 99 ? 4.547 -0.092 -1.516 1.00 93.00 99 SER A C 1
ATOM 780 O O . SER A 1 99 ? 5.519 0.311 -2.158 1.00 93.00 99 SER A O 1
ATOM 782 N N . PHE A 1 100 ? 3.295 0.058 -1.958 1.00 94.06 100 PHE A N 1
ATOM 783 C CA . PHE A 1 100 ? 3.008 0.679 -3.254 1.00 94.06 100 PHE A CA 1
ATOM 784 C C . PHE A 1 100 ? 3.274 2.184 -3.268 1.00 94.06 100 PHE A C 1
ATOM 786 O O . PHE A 1 100 ? 3.684 2.706 -4.301 1.00 94.06 100 PHE A O 1
ATOM 793 N N . THR A 1 101 ? 3.145 2.877 -2.135 1.00 94.75 101 THR A N 1
ATOM 794 C CA . THR A 1 101 ? 3.545 4.288 -2.008 1.00 94.75 101 THR A CA 1
ATOM 795 C C . THR A 1 101 ? 5.051 4.460 -2.179 1.00 94.75 101 THR A C 1
ATOM 797 O O . THR A 1 101 ? 5.490 5.292 -2.974 1.00 94.75 101 THR A O 1
ATOM 800 N N . ILE A 1 102 ? 5.853 3.657 -1.473 1.00 92.56 102 ILE A N 1
ATOM 801 C CA . ILE A 1 102 ? 7.319 3.700 -1.576 1.00 92.56 102 ILE A CA 1
ATOM 802 C C . ILE A 1 102 ? 7.754 3.357 -3.002 1.00 92.56 102 ILE A C 1
ATOM 804 O O . ILE A 1 102 ? 8.582 4.058 -3.585 1.00 92.56 102 ILE A O 1
ATOM 808 N N . TYR A 1 103 ? 7.171 2.310 -3.584 1.00 91.38 103 TYR A N 1
ATOM 809 C CA . TYR A 1 103 ? 7.481 1.893 -4.944 1.00 91.38 103 TYR A CA 1
ATOM 810 C C . TYR A 1 103 ? 7.108 2.955 -5.987 1.00 91.38 103 TYR A C 1
ATOM 812 O O . TYR A 1 103 ? 7.917 3.291 -6.853 1.00 91.38 103 TYR A O 1
ATOM 820 N N . PHE A 1 104 ? 5.912 3.536 -5.889 1.00 92.88 104 PHE A N 1
ATOM 821 C CA . PHE A 1 104 ? 5.492 4.596 -6.797 1.00 92.88 104 PHE A CA 1
ATOM 822 C C . PHE A 1 104 ? 6.374 5.847 -6.654 1.00 92.88 104 PHE A C 1
ATOM 824 O O . PHE A 1 104 ? 6.793 6.424 -7.657 1.00 92.88 104 PHE A O 1
ATOM 831 N N . GLY A 1 105 ? 6.758 6.213 -5.426 1.00 92.19 105 GLY A N 1
ATOM 832 C CA . GLY A 1 105 ? 7.746 7.266 -5.174 1.00 92.19 105 GLY A CA 1
ATOM 833 C C . GLY A 1 105 ? 9.099 6.977 -5.836 1.00 92.19 105 GLY A C 1
ATOM 834 O O . GLY A 1 105 ? 9.665 7.846 -6.499 1.00 92.19 105 GLY A O 1
ATOM 835 N N . TYR A 1 106 ? 9.585 5.736 -5.744 1.00 88.94 106 TYR A N 1
ATOM 836 C CA . TYR A 1 106 ? 10.790 5.297 -6.449 1.00 88.94 106 TYR A CA 1
ATOM 837 C C . TYR A 1 106 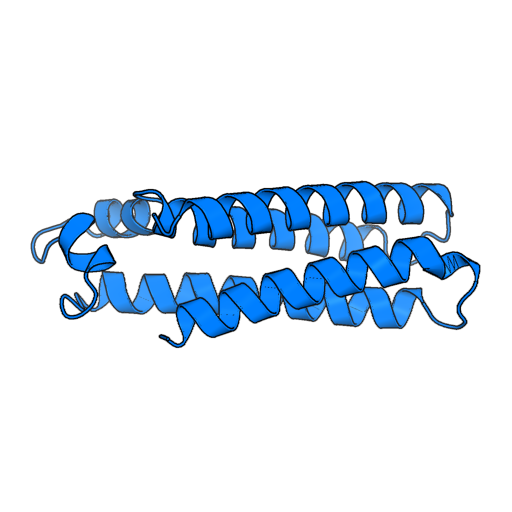? 10.653 5.426 -7.977 1.00 88.94 106 TYR A C 1
ATOM 839 O O . TYR A 1 106 ? 11.573 5.921 -8.631 1.00 88.94 106 TYR A O 1
ATOM 847 N N . ARG A 1 107 ? 9.505 5.053 -8.558 1.00 88.12 107 ARG A N 1
ATOM 848 C CA . ARG A 1 107 ? 9.220 5.207 -9.999 1.00 88.12 107 ARG A CA 1
ATOM 849 C C . ARG A 1 107 ? 9.152 6.673 -10.434 1.00 88.12 107 ARG A C 1
ATOM 851 O O . ARG A 1 107 ? 9.585 6.991 -11.535 1.00 88.12 107 ARG A O 1
ATOM 858 N N . LEU A 1 108 ? 8.650 7.573 -9.586 1.00 90.19 108 LEU A N 1
ATOM 859 C CA . LEU A 1 108 ? 8.640 9.014 -9.867 1.00 90.19 108 LEU A CA 1
ATOM 860 C C . LEU A 1 108 ? 10.054 9.596 -9.928 1.00 90.19 108 LEU A C 1
ATOM 862 O O . LEU A 1 108 ? 10.348 10.378 -10.828 1.00 90.19 108 LEU A O 1
ATOM 866 N N . VAL A 1 109 ? 10.926 9.204 -8.995 1.00 88.50 109 VAL A N 1
ATOM 867 C CA . VAL A 1 109 ? 12.309 9.706 -8.920 1.00 88.50 109 VAL A CA 1
ATOM 868 C C . VAL A 1 109 ? 13.201 9.091 -9.998 1.00 88.50 109 VAL A C 1
ATOM 870 O O . VAL A 1 109 ? 14.074 9.768 -10.531 1.00 88.50 109 VAL A O 1
ATOM 873 N N . SER A 1 110 ? 12.983 7.820 -10.338 1.00 83.62 110 SER A N 1
ATOM 874 C CA . SER A 1 110 ? 13.749 7.121 -11.381 1.00 83.62 110 SER A CA 1
ATOM 875 C C . SER A 1 110 ? 13.253 7.404 -12.803 1.00 83.62 110 SER A C 1
ATOM 877 O O . SER A 1 110 ? 13.878 6.969 -13.769 1.00 83.62 110 SER A O 1
ATOM 879 N N . ARG A 1 111 ? 12.168 8.171 -12.965 1.00 76.06 111 ARG A N 1
ATOM 880 C CA . ARG A 1 111 ? 11.626 8.521 -14.279 1.00 76.06 111 ARG A CA 1
ATOM 881 C C . ARG A 1 111 ? 12.642 9.326 -15.095 1.00 76.06 111 ARG A C 1
ATOM 883 O O . ARG A 1 111 ? 13.112 10.369 -14.653 1.00 76.06 111 ARG A O 1
ATOM 890 N N . GLY A 1 112 ? 12.947 8.850 -16.302 1.00 71.25 112 GLY A N 1
ATOM 891 C CA . GLY A 1 112 ? 13.940 9.461 -17.196 1.00 71.25 112 GLY A CA 1
ATOM 892 C C . GLY A 1 112 ? 15.375 8.962 -16.996 1.00 71.25 112 GLY A C 1
ATOM 893 O O . GLY A 1 112 ? 16.254 9.352 -17.758 1.00 71.25 112 GLY A O 1
ATOM 894 N N . TYR A 1 113 ? 15.619 8.080 -16.021 1.00 70.12 113 TYR A N 1
ATOM 895 C CA . TYR A 1 113 ? 16.871 7.334 -15.923 1.00 70.12 113 TYR A CA 1
ATOM 896 C C . TYR A 1 113 ? 16.730 6.017 -16.698 1.00 70.12 113 TYR A C 1
ATOM 898 O O . TYR A 1 113 ? 16.242 5.020 -16.169 1.00 70.12 113 TYR A O 1
ATOM 906 N N . GLU A 1 114 ? 17.151 6.016 -17.963 1.00 61.56 114 GLU A N 1
ATOM 907 C CA . GLU A 1 114 ? 17.173 4.831 -18.835 1.00 61.56 114 GLU A CA 1
ATOM 908 C C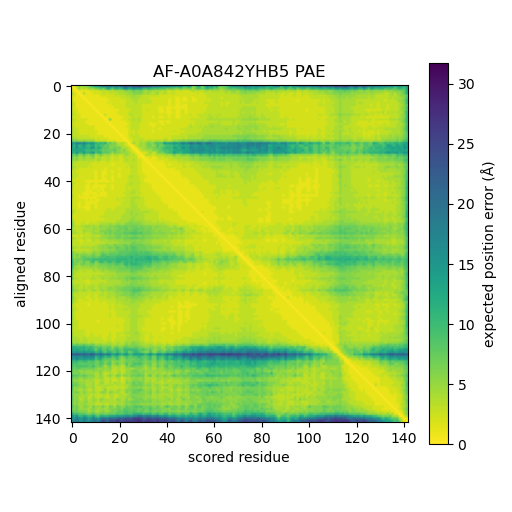 . GLU A 1 114 ? 18.398 3.944 -18.539 1.00 61.56 114 GLU A C 1
ATOM 910 O O . GLU A 1 114 ? 19.290 3.779 -19.366 1.00 61.56 114 GLU A O 1
ATOM 915 N N . ASP A 1 115 ? 18.478 3.397 -17.322 1.00 73.75 115 ASP A N 1
ATOM 916 C CA . ASP A 1 115 ? 19.422 2.320 -16.998 1.00 73.75 115 ASP A CA 1
ATOM 917 C C . ASP A 1 115 ? 18.641 1.015 -16.818 1.00 73.75 115 ASP A C 1
ATOM 919 O O . ASP A 1 115 ? 17.838 0.882 -15.889 1.00 73.75 115 ASP A O 1
ATOM 923 N N . ASP A 1 116 ? 18.913 0.027 -17.674 1.00 70.62 116 ASP A N 1
ATOM 924 C CA . ASP A 1 116 ? 18.331 -1.320 -17.614 1.00 70.62 116 ASP A CA 1
ATOM 925 C C . ASP A 1 116 ? 18.449 -1.944 -16.210 1.00 70.62 116 ASP A C 1
ATOM 927 O O . ASP A 1 116 ? 17.586 -2.709 -15.767 1.00 70.62 116 ASP A O 1
ATOM 931 N N . LYS A 1 117 ? 19.491 -1.580 -15.449 1.00 77.19 117 LYS A N 1
ATOM 932 C CA . LYS A 1 117 ? 19.675 -2.045 -14.067 1.00 77.19 117 LYS A CA 1
ATOM 933 C C . LYS A 1 117 ? 18.634 -1.477 -13.107 1.00 77.19 117 LYS A C 1
ATOM 935 O O . LYS A 1 117 ? 18.270 -2.164 -12.152 1.00 77.19 117 LYS A O 1
ATOM 940 N N . LEU A 1 118 ? 18.168 -0.243 -13.307 1.00 76.19 118 LEU A N 1
ATOM 941 C CA . LEU A 1 118 ? 17.122 0.366 -12.476 1.00 76.19 118 LEU A CA 1
ATOM 942 C C . LEU A 1 118 ? 15.772 -0.302 -12.730 1.00 76.19 118 LEU A C 1
ATOM 944 O O . LEU A 1 118 ? 15.059 -0.617 -11.780 1.00 76.19 118 LEU A O 1
ATOM 948 N N . VAL A 1 119 ? 15.476 -0.617 -13.989 1.00 75.06 119 VAL A N 1
ATOM 949 C CA . VAL A 1 119 ? 14.260 -1.332 -14.404 1.00 75.06 119 VAL A CA 1
ATOM 950 C C . VAL A 1 119 ? 14.196 -2.717 -13.757 1.00 75.06 119 VAL A C 1
ATOM 952 O O . VAL A 1 119 ? 13.181 -3.078 -13.163 1.00 75.06 119 VAL A O 1
ATOM 955 N N . TYR A 1 120 ? 15.307 -3.460 -13.772 1.00 78.62 120 TYR A N 1
ATOM 956 C CA . TYR A 1 120 ? 15.373 -4.786 -13.153 1.00 78.62 120 TYR A CA 1
ATOM 957 C C . TYR A 1 120 ? 15.287 -4.742 -11.616 1.00 78.62 120 TYR A C 1
ATOM 959 O O . TYR A 1 120 ? 14.691 -5.610 -10.977 1.00 78.62 120 TYR A O 1
ATOM 967 N N . ARG A 1 121 ? 15.847 -3.704 -10.981 1.00 83.69 121 ARG A N 1
ATOM 968 C CA . ARG A 1 121 ? 15.679 -3.485 -9.532 1.00 83.69 121 ARG A CA 1
ATOM 969 C C . ARG A 1 121 ? 14.222 -3.177 -9.187 1.00 83.69 121 ARG A C 1
ATOM 971 O O . ARG A 1 121 ? 13.710 -3.722 -8.212 1.00 83.69 121 ARG A O 1
ATOM 978 N N . ALA A 1 122 ? 13.553 -2.359 -10.001 1.00 82.50 122 ALA A N 1
ATOM 979 C CA . ALA A 1 122 ? 12.138 -2.038 -9.846 1.00 82.50 122 ALA A CA 1
ATOM 980 C C . ALA A 1 122 ? 11.264 -3.298 -9.924 1.00 82.50 122 ALA A C 1
ATOM 982 O O . ALA A 1 122 ? 10.424 -3.509 -9.050 1.00 82.50 122 ALA A O 1
ATOM 983 N N . SER A 1 123 ? 11.509 -4.168 -10.913 1.00 80.56 123 SER A N 1
ATOM 984 C CA . SER A 1 123 ? 10.736 -5.402 -11.092 1.00 80.56 123 SER A CA 1
ATOM 985 C C . SER A 1 123 ? 10.895 -6.367 -9.921 1.00 80.56 123 SER A C 1
ATOM 987 O O . SER A 1 123 ? 9.913 -6.963 -9.488 1.00 80.56 123 SER A O 1
ATOM 989 N N . ILE A 1 124 ? 12.109 -6.508 -9.375 1.00 86.44 124 ILE A N 1
ATOM 990 C CA . ILE A 1 124 ? 12.346 -7.362 -8.201 1.00 86.44 124 ILE A CA 1
ATOM 991 C C . ILE A 1 124 ? 11.595 -6.821 -6.981 1.00 86.44 124 ILE A C 1
ATOM 993 O O . ILE A 1 124 ? 10.921 -7.587 -6.294 1.00 86.44 124 ILE A O 1
ATOM 997 N N . LEU A 1 125 ? 11.691 -5.514 -6.714 1.00 86.38 125 LEU A N 1
ATOM 998 C CA . LEU A 1 125 ? 11.024 -4.890 -5.568 1.00 86.38 125 LEU A CA 1
ATOM 999 C C . LEU A 1 125 ? 9.499 -5.015 -5.669 1.00 86.38 125 LEU A C 1
ATOM 1001 O O . LEU A 1 125 ? 8.859 -5.440 -4.707 1.00 86.38 125 LEU A O 1
ATOM 1005 N N . MET A 1 126 ? 8.929 -4.694 -6.835 1.00 87.19 126 MET A N 1
ATOM 1006 C CA . MET A 1 126 ? 7.484 -4.760 -7.063 1.00 87.19 126 MET A CA 1
ATOM 1007 C C . MET A 1 126 ? 6.961 -6.194 -7.032 1.00 87.19 126 MET A C 1
ATOM 1009 O O . MET A 1 126 ? 5.934 -6.463 -6.407 1.00 87.19 126 MET A O 1
ATOM 1013 N N . GLY A 1 127 ? 7.690 -7.126 -7.650 1.00 85.81 127 GLY A N 1
ATOM 1014 C CA . GLY A 1 127 ? 7.328 -8.538 -7.665 1.00 85.81 127 GLY A CA 1
ATOM 1015 C C . GLY A 1 127 ? 7.347 -9.142 -6.268 1.00 85.81 127 GLY A C 1
ATOM 1016 O O . GLY A 1 127 ? 6.381 -9.782 -5.861 1.00 85.81 127 GLY A O 1
ATOM 1017 N N . MET A 1 128 ? 8.405 -8.880 -5.496 1.00 87.81 128 MET A N 1
ATOM 1018 C CA . MET A 1 128 ? 8.507 -9.358 -4.118 1.00 87.81 128 MET A CA 1
ATOM 1019 C C . MET A 1 128 ? 7.395 -8.779 -3.238 1.00 87.81 128 MET A C 1
ATOM 1021 O O . MET A 1 128 ? 6.742 -9.534 -2.521 1.00 87.81 12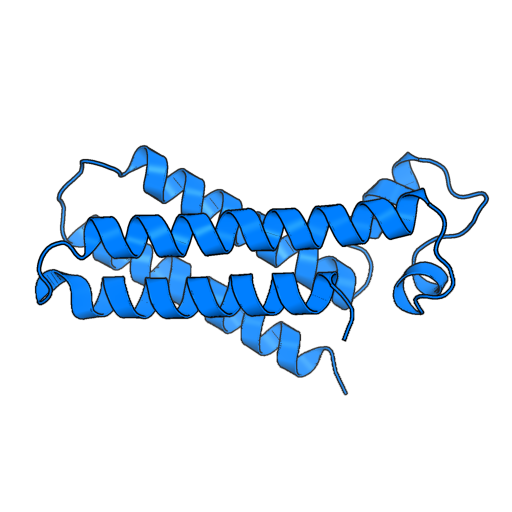8 MET A O 1
ATOM 1025 N N . ALA A 1 129 ? 7.136 -7.469 -3.319 1.00 87.62 129 ALA A N 1
ATOM 1026 C CA . ALA A 1 129 ? 6.055 -6.838 -2.563 1.00 87.62 129 ALA A CA 1
ATOM 1027 C C . ALA A 1 129 ? 4.690 -7.442 -2.927 1.00 87.62 129 ALA A C 1
ATOM 1029 O O . ALA A 1 129 ? 3.944 -7.853 -2.041 1.00 87.62 129 ALA A O 1
ATOM 1030 N N . SER A 1 130 ? 4.399 -7.571 -4.224 1.00 84.44 130 SER A N 1
ATOM 1031 C CA . SER A 1 130 ? 3.127 -8.108 -4.715 1.00 84.44 130 SER A CA 1
ATOM 1032 C C . SER A 1 130 ? 2.906 -9.558 -4.279 1.00 84.44 130 SER A C 1
ATOM 1034 O O . SER A 1 130 ? 1.809 -9.899 -3.846 1.00 84.44 130 SER A O 1
ATOM 1036 N N . VAL A 1 131 ? 3.941 -10.406 -4.331 1.00 85.94 131 VAL A N 1
ATOM 1037 C CA . VAL A 1 131 ? 3.859 -11.807 -3.884 1.00 85.94 131 VAL A CA 1
ATOM 1038 C C . VAL A 1 131 ? 3.652 -11.898 -2.375 1.00 85.94 131 VAL A C 1
ATOM 1040 O O . VAL A 1 131 ? 2.771 -12.630 -1.937 1.00 85.94 131 VAL A O 1
ATOM 1043 N N . LEU A 1 132 ? 4.422 -11.157 -1.571 1.00 85.62 132 LEU A N 1
ATOM 1044 C CA . LEU A 1 132 ? 4.284 -11.190 -0.110 1.00 85.62 132 LEU A CA 1
ATOM 1045 C C . LEU A 1 132 ? 2.898 -10.721 0.337 1.00 85.62 132 LEU A C 1
ATOM 1047 O O . LEU A 1 132 ? 2.289 -11.338 1.209 1.00 85.62 132 LEU A O 1
ATOM 1051 N N . ILE A 1 133 ? 2.383 -9.663 -0.292 1.00 87.56 133 ILE A N 1
ATOM 1052 C CA . ILE A 1 133 ? 1.038 -9.154 -0.029 1.00 87.56 133 ILE A CA 1
ATOM 1053 C C . ILE A 1 133 ? -0.017 -10.176 -0.465 1.00 87.56 133 ILE A C 1
ATOM 1055 O O . ILE A 1 133 ? -0.934 -10.453 0.302 1.00 87.56 133 ILE A O 1
ATOM 1059 N N . ALA A 1 134 ? 0.120 -10.775 -1.653 1.00 85.25 134 ALA A N 1
ATOM 1060 C CA . ALA A 1 134 ? -0.816 -11.787 -2.138 1.00 85.25 134 ALA A CA 1
ATOM 1061 C C . ALA A 1 134 ? -0.848 -13.021 -1.225 1.00 85.25 134 ALA A C 1
ATOM 1063 O O . ALA A 1 134 ? -1.922 -13.487 -0.864 1.00 85.25 134 ALA A O 1
ATOM 1064 N N . VAL A 1 135 ? 0.312 -13.522 -0.795 1.00 84.56 135 VAL A N 1
ATOM 1065 C CA . VAL A 1 135 ? 0.400 -14.652 0.142 1.00 84.56 135 VAL A CA 1
ATOM 1066 C C . VAL A 1 135 ? -0.238 -14.297 1.483 1.00 84.56 135 VAL A C 1
ATOM 1068 O O . VAL A 1 135 ? -1.017 -15.083 2.009 1.00 84.56 135 VAL A O 1
ATOM 1071 N N . ASN A 1 136 ? 0.038 -13.107 2.021 1.00 82.38 136 ASN A N 1
ATOM 1072 C CA . ASN A 1 136 ? -0.568 -12.669 3.277 1.00 82.38 136 ASN A CA 1
ATOM 1073 C C . ASN A 1 136 ? -2.096 -12.524 3.152 1.00 82.38 136 ASN A C 1
ATOM 1075 O O . ASN A 1 136 ? -2.820 -12.911 4.062 1.00 82.38 136 ASN A O 1
ATOM 1079 N N . ALA A 1 137 ? -2.593 -12.052 2.005 1.00 81.88 137 ALA A N 1
ATOM 1080 C CA . ALA A 1 137 ? -4.024 -11.997 1.718 1.00 81.88 137 ALA A CA 1
ATOM 1081 C C . ALA A 1 137 ? -4.665 -13.393 1.665 1.00 81.88 137 ALA A C 1
ATOM 1083 O O . ALA A 1 137 ? -5.747 -13.579 2.205 1.00 81.88 137 ALA A O 1
ATOM 1084 N N . LEU A 1 138 ? -3.986 -14.380 1.070 1.00 80.81 138 LEU A N 1
ATOM 1085 C CA . LEU A 1 138 ? -4.469 -15.765 1.008 1.00 80.81 138 LEU A CA 1
ATOM 1086 C C . LEU A 1 138 ? -4.456 -16.470 2.370 1.00 80.81 138 LEU A C 1
ATOM 1088 O O . LEU A 1 138 ? -5.259 -17.363 2.593 1.00 80.81 138 LEU A O 1
ATOM 1092 N N . ILE A 1 139 ? -3.540 -16.093 3.264 1.00 77.06 139 ILE A N 1
ATOM 1093 C CA . ILE A 1 139 ? -3.454 -16.644 4.627 1.00 77.06 139 ILE A CA 1
ATOM 1094 C C . ILE A 1 139 ? -4.427 -15.928 5.585 1.00 77.06 139 ILE A C 1
ATOM 1096 O O . ILE A 1 139 ? -4.719 -16.444 6.660 1.00 77.06 139 ILE A O 1
ATOM 1100 N N . ALA A 1 140 ? -4.916 -14.736 5.231 1.00 66.62 140 ALA A N 1
ATOM 1101 C CA . ALA A 1 140 ? -5.834 -13.958 6.065 1.00 66.62 140 ALA A CA 1
ATOM 1102 C C . ALA A 1 140 ? -7.265 -14.505 6.126 1.00 66.62 140 ALA A C 1
ATOM 1104 O O . ALA A 1 140 ? -7.959 -14.187 7.088 1.00 66.62 140 ALA A O 1
ATOM 1105 N N . ASP A 1 141 ? -7.665 -15.347 5.171 1.00 54.47 141 ASP A N 1
ATOM 1106 C CA . ASP A 1 141 ? -8.887 -16.159 5.237 1.00 54.47 141 ASP A CA 1
ATOM 1107 C C . ASP A 1 141 ? -8.522 -17.618 5.597 1.00 54.47 141 ASP A C 1
ATOM 1109 O O . ASP A 1 141 ? -8.113 -18.372 4.708 1.00 54.47 141 ASP A O 1
ATOM 1113 N N . PRO A 1 142 ? -8.621 -18.047 6.870 1.00 39.50 142 PRO A N 1
ATOM 1114 C CA . PRO A 1 142 ? -8.718 -19.464 7.219 1.00 39.50 142 PRO A CA 1
ATOM 1115 C C . PRO A 1 142 ? -10.119 -20.045 6.966 1.00 39.50 142 PRO A C 1
ATOM 1117 O O . PRO A 1 142 ? -11.126 -19.341 7.208 1.00 39.50 142 PRO A O 1
#